Protein AF-A0A316FRG9-F1 (afdb_monomer)

Sequence (124 aa):
MKKSLAILVILILIIGRAVWIEKNSPDQWSIAWKNYQDTESEMKFAKEVVAVFRGEKLKRVPMSVQEMNRIVYKWVDDRGESHMSYQKPVGVKNVQEIRLGDLNYQVEESLTDEEKRRVLGTEQ

Structure (mmCIF, N/CA/C/O backbone):
data_AF-A0A316FRG9-F1
#
_entry.id   AF-A0A316FRG9-F1
#
loop_
_atom_site.group_PDB
_atom_site.id
_atom_site.type_symbol
_atom_site.label_atom_id
_atom_site.label_alt_id
_atom_site.label_comp_id
_atom_site.label_asym_id
_atom_site.label_entity_id
_atom_site.label_seq_id
_atom_site.pdbx_PDB_ins_code
_atom_site.Cartn_x
_a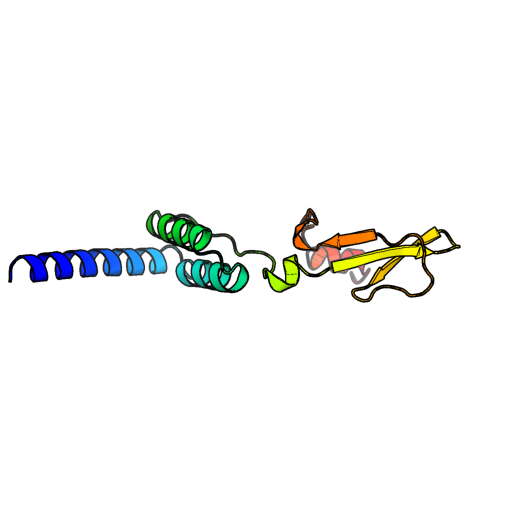tom_site.Cartn_y
_atom_site.Cartn_z
_atom_site.occupancy
_atom_site.B_iso_or_equiv
_atom_site.auth_seq_id
_atom_site.auth_comp_id
_atom_site.auth_asym_id
_atom_site.auth_atom_id
_atom_site.pdbx_PDB_model_num
ATOM 1 N N . MET A 1 1 ? -31.038 18.464 23.349 1.00 61.12 1 MET A N 1
ATOM 2 C CA . MET A 1 1 ? -30.590 17.452 24.337 1.00 61.12 1 MET A CA 1
ATOM 3 C C . MET A 1 1 ? -30.743 16.001 23.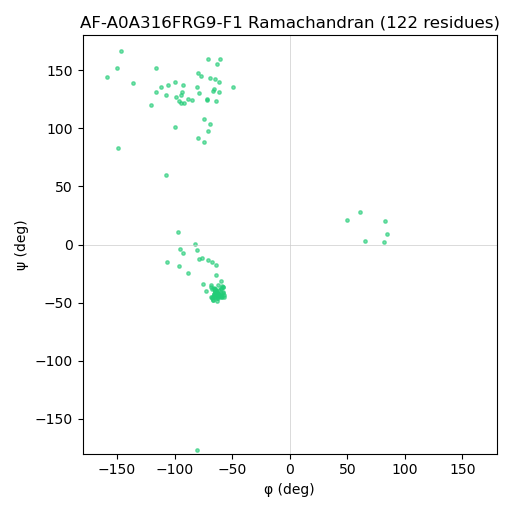870 1.00 61.12 1 MET A C 1
ATOM 5 O O . MET A 1 1 ? -29.770 15.270 23.949 1.00 61.12 1 MET A O 1
ATOM 9 N N . LYS A 1 2 ? -31.893 15.543 23.345 1.00 67.94 2 LYS A N 1
ATOM 10 C CA . LYS A 1 2 ? -32.037 14.131 22.907 1.00 67.94 2 LYS A CA 1
ATOM 11 C C . LYS A 1 2 ? -31.151 13.748 21.704 1.00 67.94 2 LYS A C 1
ATOM 13 O O . LYS A 1 2 ? -30.576 12.669 21.684 1.00 67.94 2 LYS A O 1
ATOM 18 N N . LYS A 1 3 ? -30.985 14.657 20.732 1.00 72.81 3 LYS A N 1
ATOM 19 C CA . LYS A 1 3 ? -30.156 14.429 19.530 1.00 72.81 3 LYS A CA 1
ATOM 20 C C . LYS A 1 3 ? -28.655 14.326 19.842 1.00 72.81 3 LYS A C 1
ATOM 22 O O . LYS A 1 3 ? -27.976 13.485 19.272 1.00 72.81 3 LYS A O 1
ATOM 27 N N . SER A 1 4 ? -28.155 15.131 20.781 1.00 78.56 4 SER A N 1
ATOM 28 C CA . SER A 1 4 ? -26.752 15.085 21.216 1.00 78.56 4 SER A CA 1
ATOM 29 C C . SER A 1 4 ? -26.427 13.799 21.980 1.00 78.56 4 SER A C 1
ATOM 31 O O . SER A 1 4 ? -25.345 13.253 21.810 1.00 78.56 4 SER A O 1
ATOM 33 N N . LEU A 1 5 ? -27.382 13.272 22.756 1.00 86.69 5 LEU A N 1
ATOM 34 C CA . LEU A 1 5 ? -27.231 11.984 23.436 1.00 86.69 5 LEU A CA 1
ATOM 35 C C . LEU A 1 5 ? -27.136 10.820 22.434 1.00 86.69 5 LEU A C 1
ATOM 37 O O . LEU A 1 5 ? -26.279 9.957 22.576 1.00 86.69 5 LEU A O 1
ATOM 41 N N . ALA A 1 6 ? -27.974 10.824 21.392 1.00 86.38 6 ALA A N 1
ATOM 42 C CA . ALA A 1 6 ? -27.946 9.794 20.353 1.00 86.38 6 ALA A CA 1
ATOM 43 C C . ALA A 1 6 ? -26.608 9.770 19.591 1.00 86.38 6 ALA A C 1
ATOM 45 O O . ALA A 1 6 ? -26.046 8.702 19.369 1.00 86.38 6 ALA A O 1
ATOM 46 N N . ILE A 1 7 ? -26.067 10.945 19.253 1.00 89.00 7 ILE A N 1
ATOM 47 C CA . ILE A 1 7 ? -24.754 11.066 18.598 1.00 89.00 7 ILE A CA 1
ATOM 48 C C . ILE A 1 7 ? -23.643 10.512 19.499 1.00 89.00 7 ILE A C 1
ATOM 50 O O . ILE A 1 7 ? -22.777 9.779 19.026 1.00 89.00 7 ILE A O 1
ATOM 54 N N . LEU A 1 8 ? -23.693 10.811 20.801 1.00 90.94 8 LEU A N 1
ATOM 55 C CA . 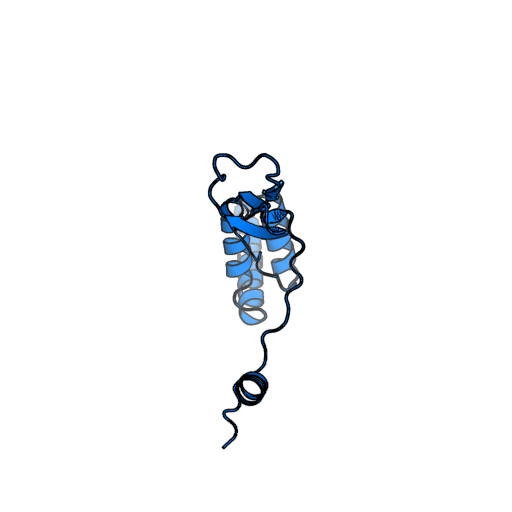LEU A 1 8 ? -22.712 10.319 21.766 1.00 90.94 8 LEU A CA 1
ATOM 56 C C . LEU A 1 8 ? -22.731 8.785 21.870 1.00 90.94 8 LEU A C 1
ATOM 58 O O . LEU A 1 8 ? -21.679 8.154 21.848 1.00 90.94 8 LEU A O 1
ATOM 62 N N . VAL A 1 9 ? -23.921 8.178 21.922 1.00 91.12 9 VAL A N 1
ATOM 63 C CA . VAL A 1 9 ? -24.075 6.713 21.958 1.00 91.12 9 VAL A CA 1
ATOM 64 C C . VAL A 1 9 ? -23.515 6.068 20.688 1.00 91.12 9 VAL A C 1
ATOM 66 O O . VAL A 1 9 ? -22.791 5.079 20.773 1.00 91.12 9 VAL A O 1
ATOM 69 N N . ILE A 1 10 ? -23.792 6.645 19.516 1.00 91.56 10 ILE A N 1
ATOM 70 C CA . ILE A 1 10 ? -23.263 6.147 18.239 1.00 91.56 10 ILE A CA 1
ATOM 71 C C . ILE A 1 10 ? -21.730 6.215 18.220 1.00 91.56 10 ILE A C 1
ATOM 73 O O . ILE A 1 10 ? -21.084 5.240 17.844 1.00 91.56 10 ILE A O 1
ATOM 77 N N . LEU A 1 11 ? -21.139 7.323 18.676 1.00 90.31 11 LEU A N 1
ATOM 78 C CA . LEU A 1 11 ? -19.683 7.468 18.762 1.00 90.31 11 LEU A CA 1
ATOM 79 C C . LEU A 1 11 ? -19.052 6.416 19.678 1.00 90.31 11 LEU A C 1
ATOM 81 O O . LEU A 1 11 ? -18.056 5.803 19.302 1.00 90.31 11 LEU A O 1
ATOM 85 N N . ILE A 1 12 ? -19.653 6.157 20.841 1.00 93.25 12 ILE A N 1
ATOM 86 C CA . ILE A 1 12 ? -19.172 5.128 21.773 1.00 93.25 12 ILE A CA 1
ATOM 87 C C . ILE A 1 12 ? -19.206 3.740 21.120 1.00 93.25 12 ILE A C 1
ATOM 89 O O . ILE A 1 12 ? -18.245 2.983 21.251 1.00 93.25 12 ILE A O 1
ATOM 93 N N . LEU A 1 13 ? -20.270 3.409 20.382 1.00 91.44 13 LEU A N 1
ATOM 94 C CA . LEU A 1 13 ? -20.373 2.131 19.671 1.00 91.44 13 LEU A CA 1
ATOM 95 C C . LEU A 1 13 ? -19.317 1.997 18.565 1.00 91.44 13 LEU A C 1
ATOM 97 O O . LEU A 1 13 ? -18.711 0.934 18.429 1.00 91.44 13 LEU A O 1
ATOM 101 N N . ILE A 1 14 ? -19.057 3.068 17.808 1.00 88.88 14 ILE A N 1
ATOM 102 C CA . ILE A 1 14 ? -18.026 3.088 16.759 1.00 88.88 14 ILE A CA 1
ATOM 103 C C . ILE A 1 14 ? -16.635 2.885 17.368 1.00 88.88 14 ILE A C 1
ATOM 105 O O . ILE A 1 14 ? -15.885 2.028 16.902 1.00 88.88 14 ILE A O 1
ATOM 109 N N . ILE A 1 15 ? -16.307 3.624 18.431 1.00 89.00 15 ILE A N 1
ATOM 110 C CA . ILE A 1 15 ? -15.017 3.507 19.125 1.00 89.00 15 ILE A CA 1
ATOM 111 C C . ILE A 1 15 ? -14.868 2.108 19.727 1.00 89.00 15 ILE A C 1
ATOM 113 O O . ILE A 1 15 ? -13.841 1.461 19.534 1.00 89.00 15 ILE A O 1
ATOM 117 N N . GLY A 1 16 ? -15.906 1.599 20.397 1.00 90.44 16 GLY A N 1
ATOM 118 C CA . GLY A 1 16 ? -15.905 0.252 20.965 1.00 90.44 16 GLY A CA 1
ATOM 119 C C . GLY A 1 16 ? -15.664 -0.823 19.904 1.00 90.44 16 GLY A C 1
ATOM 120 O O . GLY A 1 16 ? -14.866 -1.738 20.115 1.00 90.44 16 GLY A O 1
ATOM 121 N N . ARG A 1 17 ? -16.284 -0.681 18.726 1.00 86.88 17 ARG A N 1
ATOM 122 C CA . ARG A 1 17 ? -16.048 -1.577 17.591 1.00 86.88 17 ARG A CA 1
ATOM 123 C C . ARG A 1 17 ? -14.618 -1.460 17.062 1.00 86.88 17 ARG A C 1
ATOM 125 O O . ARG A 1 17 ? -14.000 -2.493 16.821 1.00 86.88 17 ARG A O 1
ATOM 132 N N . ALA A 1 18 ? -14.083 -0.248 16.919 1.00 85.50 18 ALA A N 1
ATOM 133 C CA . ALA A 1 18 ? -12.716 -0.024 16.449 1.00 85.50 18 ALA A CA 1
ATOM 134 C C . ALA A 1 18 ? -11.666 -0.649 17.385 1.00 85.50 18 ALA A C 1
ATOM 136 O O . ALA A 1 18 ? -10.761 -1.335 16.911 1.00 85.50 18 ALA A O 1
ATOM 137 N N . VAL A 1 19 ? -11.838 -0.497 18.705 1.00 86.62 19 VAL A N 1
ATOM 138 C CA . VAL A 1 19 ? -10.975 -1.116 19.729 1.00 86.62 19 VAL A CA 1
ATOM 139 C C . VAL A 1 19 ? -11.083 -2.643 19.704 1.00 86.62 19 VAL A C 1
ATOM 141 O O . VAL A 1 19 ? -10.074 -3.339 19.805 1.00 86.62 19 VAL A O 1
ATOM 144 N N . TRP A 1 20 ? -12.294 -3.187 19.541 1.00 88.75 20 TRP A N 1
ATOM 145 C CA . TRP A 1 20 ? -12.484 -4.633 19.406 1.00 88.75 20 TRP A CA 1
ATOM 146 C C . TRP A 1 20 ? -11.769 -5.190 18.171 1.00 88.75 20 TRP A C 1
ATOM 148 O O . TRP A 1 20 ? -11.185 -6.269 18.243 1.00 88.75 20 TRP A O 1
ATOM 158 N N . ILE A 1 21 ? -11.793 -4.467 17.049 1.00 86.81 21 ILE A N 1
ATOM 159 C CA . ILE A 1 21 ? -11.094 -4.885 15.830 1.00 86.81 21 ILE A CA 1
ATOM 160 C C . ILE A 1 21 ? -9.585 -4.865 16.049 1.00 86.81 21 ILE A C 1
ATOM 162 O O . ILE A 1 21 ? -8.953 -5.878 15.783 1.00 86.81 21 ILE A O 1
ATOM 166 N N . GLU A 1 22 ? -9.028 -3.791 16.612 1.00 83.25 22 GLU A N 1
ATOM 167 C CA . GLU A 1 22 ? -7.582 -3.692 16.862 1.00 83.25 22 GLU A CA 1
ATOM 168 C C . GLU A 1 22 ? -7.076 -4.828 17.763 1.00 83.25 22 GLU A C 1
ATOM 170 O O . GLU A 1 22 ? -6.016 -5.401 17.528 1.00 83.25 22 GLU A O 1
ATOM 175 N N . LYS A 1 23 ? -7.878 -5.239 18.754 1.00 86.31 23 LYS A N 1
ATOM 176 C CA . LYS A 1 23 ? -7.545 -6.380 19.617 1.00 86.31 23 LYS A CA 1
ATOM 177 C C . LYS A 1 23 ? -7.509 -7.719 18.866 1.00 86.31 23 LYS A C 1
ATOM 179 O O . LYS A 1 23 ? -6.699 -8.578 19.201 1.00 86.31 23 LYS A O 1
ATOM 184 N N . ASN A 1 24 ? -8.410 -7.931 17.907 1.00 84.88 24 ASN A N 1
ATOM 185 C CA . ASN A 1 24 ? -8.557 -9.213 17.200 1.00 84.88 24 ASN A CA 1
ATOM 186 C C . ASN A 1 24 ? -7.800 -9.268 15.866 1.00 84.88 24 ASN A C 1
ATOM 188 O O . ASN A 1 24 ? -7.599 -10.336 15.291 1.00 84.88 24 ASN A O 1
ATOM 192 N N . SER A 1 25 ? -7.442 -8.117 15.320 1.00 83.06 25 SER A N 1
ATOM 193 C CA . SER A 1 25 ? -6.755 -7.942 14.049 1.00 83.06 25 SER A CA 1
ATOM 194 C C . SER A 1 25 ? -5.903 -6.682 14.181 1.00 83.06 25 SER A C 1
ATOM 196 O O . SER A 1 25 ? -6.352 -5.600 13.799 1.00 83.06 25 SER A O 1
ATOM 198 N N . PRO A 1 26 ? -4.706 -6.810 14.776 1.00 85.12 26 PRO A N 1
ATOM 199 C CA . PRO A 1 26 ? -3.823 -5.673 14.980 1.00 85.12 26 PRO A CA 1
ATOM 200 C C . PRO A 1 26 ? -3.385 -5.070 13.645 1.00 85.12 26 PRO A C 1
ATOM 202 O O . PRO A 1 26 ? -3.385 -5.737 12.600 1.00 85.12 26 PRO A O 1
ATOM 205 N N . ASP A 1 27 ? -3.037 -3.788 13.694 1.00 87.88 27 ASP A N 1
ATOM 206 C CA . ASP A 1 27 ? -2.492 -2.996 12.590 1.00 87.88 27 ASP A CA 1
ATOM 207 C C . ASP A 1 27 ? -3.429 -2.770 11.393 1.00 87.88 27 ASP A C 1
ATOM 209 O O . ASP A 1 27 ? -3.023 -2.120 10.429 1.00 87.88 27 ASP A O 1
ATOM 213 N N . GLN A 1 28 ? -4.685 -3.231 11.408 1.00 89.00 28 GLN A N 1
ATOM 214 C CA . GLN A 1 28 ? -5.581 -3.067 10.250 1.00 89.00 28 GLN A CA 1
ATOM 215 C C . GLN A 1 28 ? -5.871 -1.596 9.945 1.00 89.00 28 GLN A C 1
ATOM 217 O O . GLN A 1 28 ? -5.835 -1.186 8.785 1.00 89.00 28 GLN A O 1
ATOM 222 N N . TRP A 1 29 ? -6.071 -0.774 10.977 1.00 88.38 29 TRP A N 1
ATOM 223 C CA . TRP A 1 29 ? -6.229 0.673 10.809 1.00 88.38 29 TRP A CA 1
ATOM 224 C C . TRP A 1 29 ? -4.952 1.334 10.278 1.00 88.38 29 TRP A C 1
ATOM 226 O O . TRP A 1 29 ? -5.018 2.212 9.420 1.00 88.38 29 TRP A O 1
ATOM 236 N N . SER A 1 30 ? -3.785 0.870 10.740 1.00 89.44 30 SER A N 1
ATOM 237 C CA . SER A 1 30 ? -2.480 1.338 10.257 1.00 89.44 30 SER A CA 1
ATOM 238 C C . SER A 1 30 ? -2.258 0.971 8.788 1.00 89.44 30 SER A C 1
ATOM 240 O O . SER A 1 30 ? -1.749 1.785 8.021 1.00 89.44 30 SER A O 1
ATOM 242 N N . ILE A 1 31 ? -2.667 -0.232 8.375 1.00 87.56 31 ILE A N 1
ATOM 243 C CA . ILE A 1 31 ? -2.575 -0.697 6.987 1.00 87.56 31 ILE A CA 1
ATOM 244 C C . ILE A 1 31 ? -3.496 0.125 6.086 1.00 87.56 31 ILE A C 1
ATOM 246 O O . ILE A 1 31 ? -3.024 0.610 5.065 1.00 87.56 31 ILE A O 1
ATOM 250 N N . ALA A 1 32 ? -4.757 0.343 6.475 1.00 89.44 32 ALA A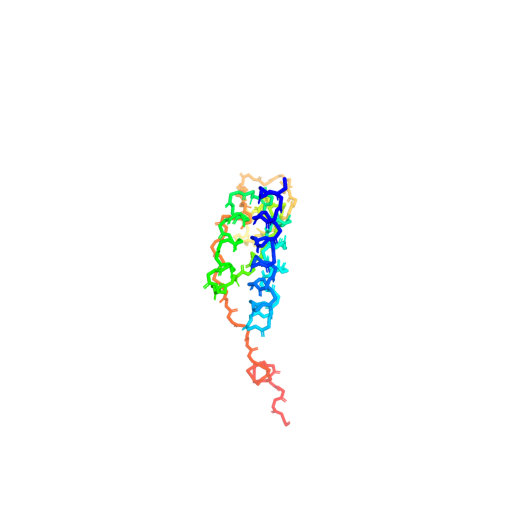 N 1
ATOM 251 C CA . ALA A 1 32 ? -5.681 1.192 5.716 1.00 89.44 32 ALA A CA 1
ATOM 252 C C . ALA A 1 32 ? -5.117 2.610 5.532 1.00 89.44 32 ALA A C 1
ATOM 254 O O . ALA A 1 32 ? -5.161 3.185 4.446 1.00 89.44 32 ALA A O 1
ATOM 255 N N . TRP A 1 33 ? -4.541 3.169 6.600 1.00 89.69 33 TRP A N 1
ATOM 256 C CA . TRP A 1 33 ? -3.936 4.495 6.559 1.00 89.69 33 TRP A CA 1
ATOM 257 C C . TRP A 1 33 ? -2.703 4.555 5.651 1.00 89.69 33 TRP A C 1
ATOM 259 O O . TRP A 1 33 ? -2.592 5.465 4.834 1.00 89.69 33 TRP A O 1
ATOM 269 N N . LYS A 1 34 ? -1.801 3.571 5.741 1.00 86.94 34 LYS A N 1
ATOM 270 C CA . LYS A 1 34 ? -0.625 3.479 4.861 1.00 86.94 34 LYS A CA 1
ATOM 271 C C . LYS A 1 34 ? -1.028 3.307 3.404 1.00 86.94 34 LYS A C 1
ATOM 273 O O . LYS A 1 34 ? -0.564 4.056 2.560 1.00 86.94 34 LYS A O 1
ATOM 278 N N . ASN A 1 35 ? -1.974 2.415 3.121 1.00 86.69 35 ASN A N 1
ATOM 279 C CA . ASN A 1 35 ? -2.514 2.228 1.779 1.00 86.69 35 ASN A CA 1
ATOM 280 C C . ASN A 1 3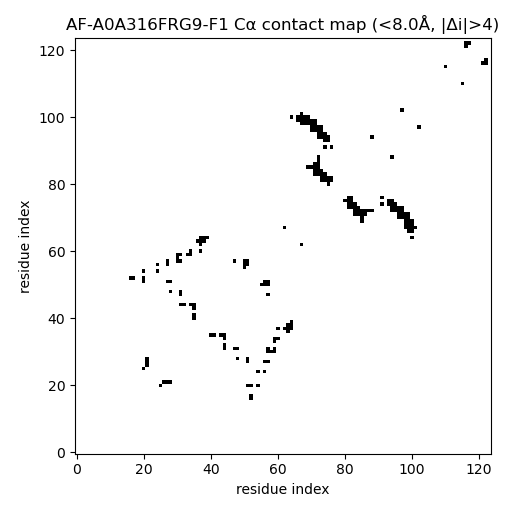5 ? -3.113 3.524 1.216 1.00 86.69 35 ASN A C 1
ATOM 282 O O . ASN A 1 35 ? -2.985 3.786 0.020 1.00 86.69 35 ASN A O 1
ATOM 286 N N . TYR A 1 36 ? -3.759 4.341 2.050 1.00 88.31 36 TYR A N 1
ATOM 287 C CA . TYR A 1 36 ? -4.242 5.656 1.639 1.00 88.31 36 TYR A CA 1
ATOM 288 C C . TYR A 1 36 ? -3.100 6.633 1.351 1.00 88.31 36 TYR A C 1
ATOM 290 O O . TYR A 1 36 ? -3.131 7.276 0.311 1.00 88.31 36 TYR A O 1
ATOM 298 N N . GLN A 1 37 ? -2.081 6.708 2.209 1.00 87.38 37 GLN A N 1
ATOM 299 C CA . GLN A 1 37 ? -0.892 7.533 1.950 1.00 87.38 37 GLN A CA 1
ATOM 300 C C . GLN A 1 37 ? -0.174 7.116 0.663 1.00 87.38 37 GLN A C 1
ATOM 302 O O . GLN A 1 37 ? 0.275 7.964 -0.099 1.00 87.38 37 GLN A O 1
ATOM 307 N N . ASP A 1 38 ? -0.118 5.812 0.405 1.00 82.25 38 ASP A N 1
ATOM 308 C CA . ASP A 1 38 ? 0.538 5.249 -0.765 1.00 82.25 38 ASP A CA 1
ATOM 309 C C . ASP A 1 38 ? -0.291 5.446 -2.034 1.00 82.25 38 ASP A C 1
ATOM 311 O O . ASP A 1 38 ? 0.280 5.611 -3.105 1.00 82.25 38 ASP A O 1
ATOM 315 N N . THR A 1 39 ? -1.626 5.420 -1.953 1.00 82.31 39 THR A N 1
ATOM 316 C CA . THR A 1 39 ? -2.490 5.467 -3.148 1.00 82.31 39 THR A CA 1
ATOM 317 C C . THR A 1 39 ? -3.212 6.776 -3.401 1.00 82.31 39 THR A C 1
ATOM 319 O O . THR A 1 39 ? -3.767 6.946 -4.485 1.00 82.31 39 THR A O 1
ATOM 322 N N . GLU A 1 40 ? -3.272 7.656 -2.405 1.00 83.69 40 GLU A N 1
ATOM 323 C CA . GLU A 1 40 ? -4.046 8.904 -2.400 1.00 83.69 40 GLU A CA 1
ATOM 324 C C . GLU A 1 40 ? -5.522 8.712 -2.824 1.00 83.69 40 GLU A C 1
ATOM 326 O O . GLU A 1 40 ? -6.207 9.639 -3.247 1.00 83.69 40 GLU A O 1
ATOM 331 N N . SER A 1 41 ? -6.045 7.482 -2.721 1.00 83.94 41 SER A N 1
ATOM 332 C CA . SER A 1 41 ? -7.368 7.119 -3.227 1.00 83.94 41 SER A CA 1
ATOM 333 C C . SER A 1 41 ? -8.400 7.096 -2.105 1.00 83.94 41 SER A C 1
ATOM 335 O O . SER A 1 41 ? -8.528 6.111 -1.373 1.00 83.94 41 SER A O 1
ATOM 337 N N . GLU A 1 42 ? -9.205 8.156 -2.015 1.00 88.19 42 GLU A N 1
ATOM 338 C CA . GLU A 1 42 ? -10.289 8.275 -1.029 1.00 88.19 42 GLU A CA 1
ATOM 339 C C . GLU A 1 42 ? -11.310 7.130 -1.137 1.00 88.19 42 GLU A C 1
ATOM 341 O O . GLU A 1 42 ? -11.736 6.558 -0.135 1.00 88.19 42 GLU A O 1
ATOM 346 N N . MET A 1 43 ? -11.668 6.738 -2.366 1.00 87.56 43 MET A N 1
ATOM 347 C CA . MET A 1 43 ? -12.604 5.636 -2.618 1.00 87.56 43 MET A CA 1
ATOM 348 C C . MET A 1 43 ? -12.049 4.293 -2.129 1.00 87.56 43 MET A C 1
ATOM 350 O O . MET A 1 43 ? -12.790 3.473 -1.581 1.00 87.56 43 MET A O 1
ATOM 354 N N . LYS A 1 44 ? -10.750 4.046 -2.331 1.00 85.56 44 LYS A N 1
ATOM 355 C CA . LYS A 1 44 ? -10.094 2.833 -1.835 1.00 85.56 44 LYS A CA 1
ATOM 356 C C . LYS A 1 44 ? -10.041 2.840 -0.312 1.00 85.56 44 LYS A C 1
ATOM 358 O O . LYS A 1 44 ? -10.439 1.854 0.299 1.00 85.56 44 LYS A O 1
ATOM 363 N N . PHE A 1 45 ? -9.654 3.964 0.285 1.00 90.25 45 PHE A N 1
ATOM 364 C CA . PHE A 1 45 ? -9.615 4.122 1.733 1.00 90.25 45 PHE A CA 1
ATOM 365 C C . PHE A 1 45 ? -10.987 3.894 2.378 1.00 90.25 45 PHE A C 1
ATOM 367 O O . PHE A 1 45 ? -11.097 3.131 3.332 1.00 90.25 45 PHE A O 1
ATOM 374 N N . ALA A 1 46 ? -12.060 4.459 1.815 1.00 89.69 46 ALA A N 1
ATOM 375 C CA . ALA A 1 46 ? -13.418 4.233 2.308 1.00 89.69 46 ALA A CA 1
ATOM 376 C C . ALA A 1 46 ? -13.813 2.745 2.273 1.00 89.69 46 ALA A C 1
ATOM 378 O O . ALA A 1 46 ? -14.394 2.231 3.231 1.00 89.69 46 ALA A O 1
ATOM 379 N N . LYS A 1 47 ? -13.466 2.028 1.194 1.00 90.19 47 LYS A N 1
ATOM 380 C CA . LYS A 1 47 ? -13.695 0.576 1.092 1.00 90.19 47 LYS A CA 1
ATOM 381 C C . LYS A 1 47 ? -12.894 -0.198 2.134 1.00 90.19 47 LYS A C 1
ATOM 383 O O . LYS A 1 47 ? -13.445 -1.097 2.763 1.00 90.19 47 LYS A O 1
ATOM 388 N N . GLU A 1 48 ? -11.632 0.162 2.337 1.00 90.81 48 GLU A N 1
ATOM 389 C CA . GLU A 1 48 ? -10.762 -0.475 3.324 1.00 90.81 48 GLU A CA 1
ATOM 390 C C . GLU A 1 48 ? -11.257 -0.226 4.753 1.00 90.81 48 GLU A C 1
ATOM 392 O O . GLU A 1 48 ? -11.363 -1.175 5.516 1.00 90.81 48 GLU A O 1
ATOM 397 N N . VAL A 1 49 ? -11.685 0.991 5.099 1.00 90.81 49 VAL A N 1
ATOM 398 C CA . VAL A 1 49 ? -12.310 1.302 6.399 1.00 90.81 49 VAL A CA 1
ATOM 399 C C . VAL A 1 49 ? -13.544 0.430 6.646 1.00 90.81 49 VAL A C 1
ATOM 401 O O . VAL A 1 49 ? -13.692 -0.147 7.725 1.00 90.81 49 VAL A O 1
ATOM 404 N N . VAL A 1 50 ? -14.419 0.280 5.646 1.00 90.31 50 VAL A N 1
ATOM 405 C CA . VAL A 1 50 ? -15.592 -0.606 5.744 1.00 90.31 50 VAL A CA 1
ATOM 406 C C . VAL A 1 50 ? -15.172 -2.069 5.918 1.00 90.31 50 VAL A C 1
ATOM 408 O O . VAL A 1 50 ? -15.766 -2.773 6.737 1.00 90.31 50 VAL A O 1
ATOM 411 N N . ALA A 1 51 ? -14.147 -2.521 5.195 1.00 88.56 51 ALA A N 1
ATOM 412 C CA . ALA A 1 51 ? -13.596 -3.868 5.318 1.00 88.56 51 ALA A CA 1
ATOM 413 C C . ALA A 1 51 ? -13.022 -4.119 6.727 1.00 88.56 51 ALA A C 1
ATOM 415 O O . ALA A 1 51 ? -13.362 -5.125 7.354 1.00 88.56 51 ALA A O 1
ATOM 416 N N . VAL A 1 52 ? -12.274 -3.164 7.298 1.00 90.25 52 VAL A N 1
ATOM 417 C CA . VAL A 1 52 ? -11.794 -3.244 8.689 1.00 90.25 52 VAL A CA 1
ATOM 418 C C . VAL A 1 52 ? -12.970 -3.345 9.660 1.00 90.25 52 VAL A C 1
ATOM 420 O O . VAL A 1 52 ? -12.980 -4.227 10.517 1.00 90.25 52 VAL A O 1
ATOM 423 N N . PHE A 1 53 ? -14.019 -2.527 9.498 1.00 88.56 53 PHE A N 1
ATOM 424 C CA . PHE A 1 53 ? -15.216 -2.607 10.349 1.00 88.56 53 PHE A CA 1
ATOM 425 C C . PHE A 1 53 ? -15.931 -3.971 10.291 1.00 88.56 53 PHE A C 1
ATOM 427 O O . PHE A 1 53 ? -16.492 -4.426 11.302 1.00 88.56 53 PHE A O 1
ATOM 434 N N . ARG A 1 54 ? -15.878 -4.647 9.138 1.00 87.50 54 ARG A N 1
ATOM 435 C CA . ARG A 1 54 ? -16.377 -6.019 8.939 1.00 87.50 54 ARG A CA 1
ATOM 436 C C . ARG A 1 54 ? -15.457 -7.095 9.523 1.00 87.50 54 ARG A C 1
ATOM 438 O O . ARG A 1 54 ? -15.901 -8.227 9.683 1.00 87.50 54 ARG A O 1
ATOM 445 N N . GLY A 1 55 ? -14.236 -6.740 9.919 1.00 83.62 55 GLY A N 1
ATOM 446 C CA . GLY A 1 55 ? -13.224 -7.673 10.416 1.00 83.62 55 GLY A CA 1
ATOM 447 C C . GLY A 1 55 ? -12.449 -8.375 9.300 1.00 83.62 55 GLY A C 1
ATOM 448 O O . GLY A 1 55 ? -11.873 -9.436 9.530 1.00 83.62 55 GLY A O 1
ATOM 449 N N . GLU A 1 56 ? -12.454 -7.819 8.090 1.00 86.94 56 GLU A N 1
ATOM 450 C CA . GLU A 1 56 ? -11.662 -8.331 6.975 1.00 86.94 56 GLU A CA 1
ATOM 451 C C . GLU A 1 56 ? -10.191 -7.925 7.143 1.00 86.94 56 GLU A C 1
ATOM 453 O O . GLU A 1 56 ? -9.878 -6.839 7.636 1.00 86.94 56 GLU A O 1
ATOM 458 N N . LYS A 1 57 ? -9.274 -8.803 6.718 1.00 85.69 57 LYS A N 1
ATOM 459 C CA . LYS A 1 57 ? -7.839 -8.508 6.721 1.00 85.69 57 LYS A CA 1
ATOM 460 C C . LYS A 1 57 ? -7.455 -7.758 5.454 1.00 85.69 57 LYS A C 1
ATOM 462 O O . LYS A 1 57 ? -7.650 -8.256 4.345 1.00 85.69 57 LYS A O 1
ATOM 467 N N . LEU A 1 58 ? -6.850 -6.595 5.630 1.00 86.00 58 LEU A N 1
ATOM 468 C CA . LEU A 1 58 ? -6.290 -5.805 4.551 1.00 86.00 58 LEU A CA 1
ATOM 469 C C . LEU A 1 58 ? -4.930 -6.349 4.122 1.00 86.00 58 LEU A C 1
ATOM 471 O O . LEU A 1 58 ? -4.138 -6.842 4.927 1.00 86.00 58 LEU A O 1
ATOM 475 N N . LYS A 1 59 ? -4.644 -6.201 2.830 1.00 83.62 59 LYS A N 1
ATOM 476 C CA . LYS A 1 59 ? -3.304 -6.386 2.276 1.00 83.62 59 LYS A CA 1
ATOM 477 C C . LYS A 1 59 ? -2.667 -5.017 2.090 1.00 83.62 59 LYS A C 1
ATOM 479 O O . LYS A 1 59 ? -3.336 -4.079 1.653 1.00 83.62 59 LYS A O 1
ATOM 484 N N . ARG A 1 60 ? -1.376 -4.909 2.403 1.00 78.00 60 ARG A N 1
ATOM 485 C CA . ARG A 1 60 ? -0.615 -3.710 2.051 1.00 78.00 60 ARG A CA 1
ATOM 486 C C . ARG A 1 60 ? -0.528 -3.579 0.540 1.00 78.00 60 ARG A C 1
ATOM 488 O O . ARG A 1 60 ? -0.379 -4.580 -0.164 1.00 78.00 60 ARG A O 1
ATOM 495 N N . VAL A 1 61 ? -0.601 -2.347 0.060 1.00 76.00 61 VAL A N 1
ATOM 496 C CA . VAL A 1 61 ? -0.212 -2.054 -1.318 1.00 76.00 61 VAL A CA 1
ATOM 497 C C . VAL A 1 61 ? 1.296 -2.290 -1.432 1.00 76.00 61 VAL A C 1
ATOM 499 O O . VAL A 1 61 ? 2.037 -1.853 -0.554 1.00 76.00 61 VAL A O 1
ATOM 502 N N . PRO A 1 62 ? 1.767 -3.015 -2.459 1.00 68.44 62 PRO A N 1
ATOM 503 C CA . PRO A 1 62 ? 3.185 -3.344 -2.587 1.00 68.44 62 PRO A CA 1
ATOM 504 C C . PRO A 1 62 ? 4.063 -2.137 -2.953 1.00 68.44 62 PRO A C 1
ATOM 506 O O . PRO A 1 62 ? 5.282 -2.251 -2.888 1.00 68.44 62 PRO A O 1
ATOM 509 N N . MET A 1 63 ? 3.469 -1.014 -3.375 1.00 71.50 63 MET A N 1
ATOM 510 C CA . MET A 1 63 ? 4.180 0.127 -3.948 1.00 71.50 63 MET A CA 1
ATOM 511 C C . MET A 1 63 ? 3.343 1.416 -3.852 1.00 71.50 63 MET A C 1
ATOM 513 O O . MET A 1 63 ? 2.121 1.363 -4.005 1.00 71.50 63 MET A O 1
ATOM 517 N N . SER A 1 64 ? 3.987 2.566 -3.629 1.00 73.81 64 SER A N 1
ATOM 518 C CA . SER A 1 64 ? 3.319 3.881 -3.637 1.00 73.81 64 SER A CA 1
ATOM 519 C C . SER A 1 64 ? 2.893 4.306 -5.050 1.00 73.81 64 SER A C 1
ATOM 521 O O . SER A 1 64 ? 3.456 3.840 -6.032 1.00 73.81 64 SER A O 1
ATOM 523 N N . VAL A 1 65 ? 1.948 5.237 -5.205 1.00 74.38 65 VAL A N 1
ATOM 524 C CA . VAL A 1 65 ? 1.504 5.759 -6.514 1.00 74.38 65 VAL A CA 1
ATOM 525 C C . VAL A 1 65 ? 2.631 6.467 -7.252 1.00 74.38 65 VAL A C 1
ATOM 527 O O . VAL A 1 65 ? 2.721 6.362 -8.475 1.00 74.38 65 VAL A O 1
ATOM 530 N N . GLN A 1 66 ? 3.525 7.146 -6.532 1.00 76.62 66 GLN A N 1
ATOM 531 C CA . GLN A 1 66 ? 4.717 7.747 -7.133 1.00 76.62 66 GLN A CA 1
ATOM 532 C C . GLN A 1 66 ? 5.636 6.682 -7.733 1.00 76.62 66 GLN A C 1
ATOM 534 O O . GLN A 1 66 ? 6.142 6.851 -8.842 1.00 76.62 66 GLN A O 1
ATOM 539 N N . GLU A 1 67 ? 5.832 5.572 -7.027 1.00 77.81 67 GLU A N 1
ATOM 540 C CA . GLU A 1 67 ? 6.621 4.452 -7.529 1.00 77.81 67 GLU A CA 1
ATOM 541 C C . GLU A 1 67 ? 5.881 3.680 -8.624 1.00 77.81 67 GLU A C 1
ATOM 543 O O . GLU A 1 67 ? 6.485 3.381 -9.645 1.00 77.81 67 GLU A O 1
ATOM 548 N N . MET A 1 68 ? 4.571 3.451 -8.503 1.00 76.38 68 MET A N 1
ATOM 549 C CA . MET A 1 68 ? 3.758 2.824 -9.547 1.00 76.38 68 MET A CA 1
ATOM 550 C C . MET A 1 68 ? 3.801 3.637 -10.840 1.00 76.38 68 MET A C 1
ATOM 552 O O . ME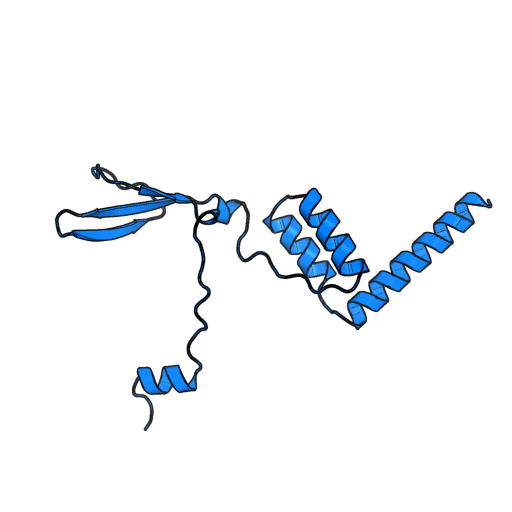T A 1 68 ? 3.854 3.062 -11.919 1.00 76.38 68 MET A O 1
ATOM 556 N N . ASN A 1 69 ? 3.817 4.967 -10.757 1.00 81.00 69 ASN A N 1
ATOM 557 C CA . ASN A 1 69 ? 3.931 5.842 -11.923 1.00 81.00 69 ASN A CA 1
ATOM 558 C C . ASN A 1 69 ? 5.369 6.003 -12.431 1.00 81.00 69 ASN A C 1
ATOM 560 O O . ASN A 1 69 ? 5.578 6.647 -13.462 1.00 81.00 69 ASN A O 1
ATOM 564 N N . ARG A 1 70 ? 6.366 5.435 -11.744 1.00 84.62 70 ARG A N 1
ATOM 565 C CA . ARG A 1 70 ? 7.756 5.497 -12.188 1.00 84.62 70 ARG A CA 1
ATOM 566 C C . ARG A 1 70 ? 7.914 4.710 -13.488 1.00 84.62 70 ARG A C 1
ATOM 568 O O . ARG A 1 70 ? 7.433 3.585 -13.619 1.00 84.62 70 ARG A O 1
ATOM 575 N N . ILE A 1 71 ? 8.608 5.326 -14.440 1.00 89.19 71 ILE A N 1
ATOM 576 C CA . ILE A 1 71 ? 8.914 4.734 -15.742 1.00 89.19 71 ILE A CA 1
ATOM 577 C C . ILE A 1 71 ? 10.286 4.068 -15.667 1.00 89.19 71 ILE A C 1
ATOM 579 O O . ILE A 1 71 ? 11.261 4.668 -15.211 1.00 89.19 71 ILE A O 1
ATOM 583 N N . VAL A 1 72 ? 10.348 2.831 -16.143 1.00 90.25 72 VAL A N 1
ATOM 584 C CA . VAL A 1 72 ? 11.576 2.104 -16.442 1.00 90.25 72 VAL A CA 1
ATOM 585 C C . VAL A 1 72 ? 11.712 2.017 -17.953 1.00 90.25 72 VAL A C 1
ATOM 587 O O . VAL A 1 72 ? 10.794 1.598 -18.655 1.00 90.25 72 VAL A O 1
ATOM 590 N N . TYR A 1 73 ? 12.874 2.413 -18.452 1.00 91.31 73 TYR A N 1
ATOM 591 C CA . TYR A 1 73 ? 13.244 2.290 -19.851 1.00 91.31 73 TYR A CA 1
ATOM 592 C C . TYR A 1 73 ? 13.957 0.960 -20.048 1.00 91.31 73 TYR A C 1
ATOM 594 O O . TYR A 1 73 ? 14.989 0.712 -19.423 1.00 91.31 73 TYR A O 1
ATOM 602 N N . LYS A 1 74 ? 13.418 0.117 -20.925 1.00 91.69 74 LYS A N 1
ATOM 603 C CA . LYS A 1 74 ? 14.023 -1.148 -21.340 1.00 91.69 74 LYS A CA 1
ATOM 604 C C . LYS A 1 74 ? 14.453 -1.046 -22.795 1.00 91.69 74 LYS A C 1
ATOM 606 O O . LYS A 1 74 ? 13.691 -0.561 -23.627 1.00 91.69 74 LYS A O 1
ATOM 611 N N . TRP A 1 75 ? 15.649 -1.515 -23.119 1.00 92.75 75 TRP A N 1
ATOM 612 C CA . TRP A 1 75 ? 16.105 -1.604 -24.505 1.00 92.75 75 TRP A CA 1
ATOM 613 C C . TRP A 1 75 ? 17.011 -2.811 -24.703 1.00 92.75 75 TRP A C 1
ATOM 615 O O . TRP A 1 75 ? 17.462 -3.427 -23.739 1.00 92.75 75 TRP A O 1
ATOM 625 N N . VAL A 1 76 ? 17.248 -3.146 -25.967 1.00 90.62 76 VAL A N 1
ATOM 626 C CA . VAL A 1 76 ? 18.187 -4.191 -26.374 1.00 90.62 76 VAL A CA 1
ATOM 627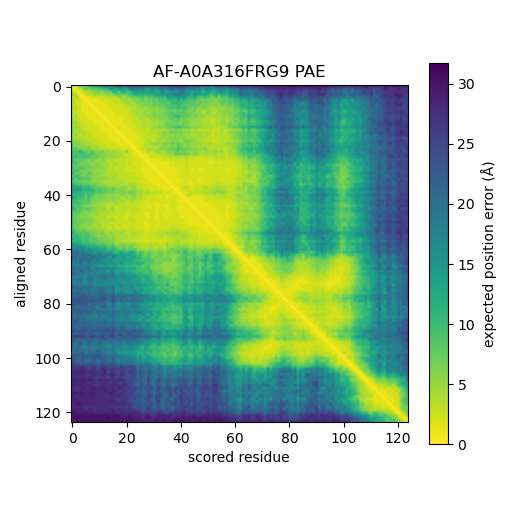 C C . VAL A 1 76 ? 19.302 -3.532 -27.173 1.00 90.62 76 VAL A C 1
ATOM 629 O O . VAL A 1 76 ? 19.008 -2.707 -28.043 1.00 90.62 76 VAL A O 1
ATOM 632 N N . ASP A 1 77 ? 20.555 -3.833 -26.851 1.00 88.81 77 ASP A N 1
ATOM 633 C CA . ASP A 1 77 ? 21.706 -3.285 -27.570 1.00 88.81 77 ASP A CA 1
ATOM 634 C C . ASP A 1 77 ? 21.999 -4.028 -28.889 1.00 88.81 77 ASP A C 1
ATOM 636 O O . ASP A 1 77 ? 21.258 -4.912 -29.324 1.00 88.81 77 ASP A O 1
ATOM 640 N N . ASP A 1 78 ? 23.077 -3.633 -29.562 1.00 86.88 78 ASP A N 1
ATOM 641 C CA . ASP A 1 78 ? 23.535 -4.212 -30.827 1.00 86.88 78 ASP A CA 1
ATOM 642 C C . ASP A 1 78 ? 24.037 -5.660 -30.700 1.00 86.88 78 ASP A C 1
ATOM 644 O O . ASP A 1 78 ? 24.146 -6.363 -31.707 1.00 86.88 78 ASP A O 1
ATOM 648 N N . ARG A 1 79 ? 24.298 -6.125 -29.475 1.00 87.31 79 ARG A N 1
ATOM 649 C CA . ARG A 1 79 ? 24.707 -7.498 -29.151 1.00 87.31 79 ARG A CA 1
ATOM 650 C C . ARG A 1 79 ? 23.529 -8.378 -28.740 1.00 87.31 79 ARG A C 1
ATOM 652 O O . ARG A 1 79 ? 23.710 -9.577 -28.544 1.00 87.31 79 ARG A O 1
ATOM 659 N N . GLY A 1 80 ? 22.326 -7.810 -28.647 1.00 85.06 80 GLY A N 1
ATOM 660 C CA . GLY A 1 80 ? 21.132 -8.520 -28.204 1.00 85.06 80 GLY A CA 1
ATOM 661 C C . GLY A 1 80 ? 20.968 -8.567 -26.682 1.00 85.06 80 GLY A C 1
ATOM 662 O O . GLY A 1 80 ? 20.084 -9.276 -26.199 1.00 85.06 80 GLY A O 1
ATOM 663 N N . GLU A 1 81 ? 21.773 -7.827 -25.914 1.00 87.00 81 GLU A N 1
ATOM 664 C CA . GLU A 1 81 ? 21.670 -7.795 -24.455 1.00 87.00 81 GLU A CA 1
ATOM 665 C C . GLU A 1 81 ? 20.548 -6.851 -24.009 1.00 87.00 81 GLU A C 1
ATOM 667 O O . GLU A 1 81 ? 20.392 -5.742 -24.524 1.00 87.00 81 GLU A O 1
ATOM 672 N N . SER A 1 82 ? 19.739 -7.299 -23.042 1.00 89.69 82 SER A N 1
ATOM 673 C CA . SER A 1 82 ? 18.632 -6.517 -22.486 1.00 89.69 82 SER A CA 1
ATOM 674 C C . SER A 1 82 ? 19.113 -5.654 -21.327 1.00 89.69 82 SER A C 1
ATOM 676 O O . SER A 1 82 ? 19.567 -6.169 -20.308 1.00 89.69 82 SER A O 1
ATOM 678 N N . HIS A 1 83 ? 18.862 -4.353 -21.424 1.00 88.75 83 HIS A N 1
ATOM 679 C CA . HIS A 1 83 ? 19.204 -3.361 -20.409 1.00 88.75 83 HIS A CA 1
ATOM 680 C C . HIS A 1 83 ? 17.947 -2.710 -19.832 1.00 88.75 83 HIS A C 1
ATOM 682 O O . HIS A 1 83 ? 16.915 -2.612 -20.503 1.00 88.75 83 HIS A O 1
ATOM 688 N N . MET A 1 84 ? 18.031 -2.256 -18.580 1.00 90.44 84 MET A N 1
ATOM 689 C CA . MET A 1 84 ? 16.973 -1.496 -17.910 1.00 90.44 84 MET A CA 1
ATOM 690 C C . MET A 1 84 ? 17.563 -0.305 -17.156 1.00 90.44 84 MET A C 1
ATOM 692 O O . MET A 1 84 ? 18.599 -0.427 -16.507 1.00 90.44 84 MET A O 1
ATOM 696 N N . SER A 1 85 ? 16.895 0.847 -17.214 1.00 88.31 85 SER A N 1
ATOM 697 C CA . SER A 1 85 ? 17.300 2.055 -16.489 1.00 88.31 85 SER A CA 1
ATOM 698 C C . SER A 1 85 ? 16.099 2.922 -16.120 1.00 88.31 85 SER A C 1
ATOM 700 O O . SER A 1 85 ? 15.094 2.948 -16.825 1.00 88.31 85 SER A O 1
ATOM 702 N N . TYR A 1 86 ? 16.218 3.687 -15.035 1.00 87.75 86 TYR A N 1
ATOM 703 C CA . TYR A 1 86 ? 15.264 4.750 -14.694 1.00 87.75 86 TYR A CA 1
ATOM 704 C C . TYR A 1 86 ? 15.492 6.037 -15.502 1.00 87.75 86 TYR A C 1
ATOM 706 O O . TYR A 1 86 ? 14.648 6.930 -15.499 1.00 87.75 86 TYR A O 1
ATOM 714 N N . GLN A 1 87 ? 16.630 6.148 -16.191 1.00 89.06 87 GLN A N 1
ATOM 715 C CA . GLN A 1 87 ? 16.954 7.268 -17.069 1.00 89.06 87 GLN A CA 1
ATOM 716 C C . GLN A 1 87 ? 16.844 6.841 -18.530 1.00 89.06 87 GLN A C 1
ATOM 718 O O . GLN A 1 87 ? 17.307 5.761 -18.905 1.00 89.06 87 GLN A O 1
ATOM 723 N N . LYS A 1 88 ? 16.250 7.705 -19.361 1.00 87.69 88 LYS A N 1
ATOM 724 C CA . LYS A 1 88 ? 16.091 7.439 -20.791 1.00 87.69 88 LYS A CA 1
ATOM 725 C C . LYS A 1 88 ? 17.470 7.361 -21.458 1.00 87.69 88 LYS A C 1
ATOM 727 O O . LYS A 1 88 ? 18.226 8.329 -21.360 1.00 87.69 88 LYS A O 1
ATOM 732 N N . PRO A 1 89 ? 17.807 6.254 -22.139 1.00 87.44 89 PRO A N 1
ATOM 733 C CA . PRO A 1 89 ? 19.093 6.133 -22.809 1.00 87.44 89 PRO A CA 1
ATOM 734 C C . PRO A 1 89 ? 19.167 7.076 -24.019 1.00 87.44 89 PRO A C 1
ATOM 736 O O . PRO A 1 89 ? 18.184 7.283 -24.735 1.00 87.44 89 PRO A O 1
ATOM 739 N N . VAL A 1 90 ? 20.351 7.643 -24.258 1.00 85.81 90 VAL A N 1
ATOM 740 C CA . VAL A 1 90 ? 20.625 8.524 -25.402 1.00 85.81 90 VAL A CA 1
ATOM 741 C C . VAL A 1 90 ? 21.175 7.693 -26.560 1.00 85.81 90 VAL A C 1
ATOM 743 O O . VAL A 1 90 ? 22.018 6.826 -26.358 1.00 85.81 90 VAL A O 1
ATOM 746 N N . GLY A 1 91 ? 20.709 7.960 -27.782 1.00 84.25 91 GLY A N 1
ATOM 747 C CA . GLY A 1 91 ? 21.212 7.295 -28.993 1.00 84.25 91 GLY A CA 1
ATOM 748 C C . GLY A 1 91 ? 20.616 5.910 -29.278 1.00 84.25 91 GLY A C 1
ATOM 749 O O . GLY A 1 91 ? 20.972 5.296 -30.280 1.00 84.25 91 GLY A O 1
ATOM 750 N N . VAL A 1 92 ? 19.674 5.440 -28.457 1.00 84.75 92 VAL A N 1
ATOM 751 C CA . VAL A 1 92 ? 18.981 4.155 -28.634 1.00 84.75 92 VAL A CA 1
ATOM 752 C C . VAL A 1 92 ? 17.615 4.388 -29.287 1.00 84.75 92 VAL A C 1
ATOM 754 O O . VAL A 1 92 ? 16.824 5.199 -28.808 1.00 84.75 92 VAL A O 1
ATOM 757 N N . LYS A 1 93 ? 17.327 3.693 -30.396 1.00 79.50 93 LYS A N 1
ATOM 758 C CA . LYS A 1 93 ? 16.072 3.867 -31.162 1.00 79.50 93 LYS A CA 1
ATOM 759 C C . LYS A 1 93 ? 14.925 2.974 -30.673 1.00 79.50 93 LYS A C 1
ATOM 761 O O . LYS A 1 93 ? 13.765 3.303 -30.881 1.00 79.50 93 LYS A O 1
ATOM 766 N N . ASN A 1 94 ? 15.244 1.855 -30.033 1.00 83.31 94 ASN A N 1
ATOM 767 C CA . ASN A 1 94 ? 14.332 0.792 -29.604 1.00 83.31 94 ASN A CA 1
ATOM 768 C C . ASN A 1 94 ? 14.133 0.803 -28.078 1.00 83.31 94 ASN A C 1
ATOM 770 O O . ASN A 1 94 ? 14.445 -0.168 -27.392 1.00 83.31 94 ASN A O 1
ATOM 774 N N . VAL A 1 95 ? 13.631 1.916 -27.543 1.00 89.12 95 VAL A N 1
ATOM 775 C CA . VAL A 1 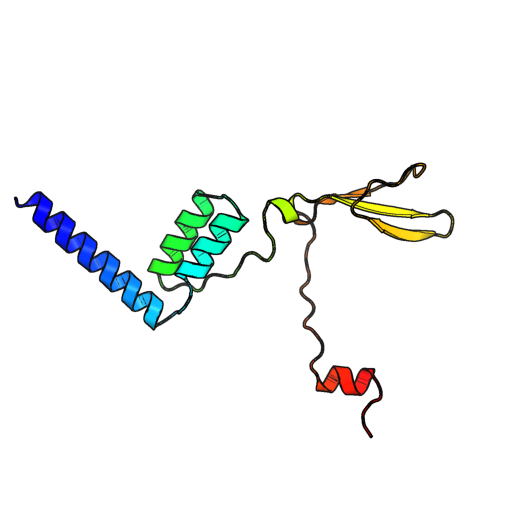95 ? 13.359 2.053 -26.106 1.00 89.12 95 VAL A CA 1
ATOM 776 C C . VAL A 1 95 ? 11.890 1.755 -25.824 1.00 89.12 95 VAL A C 1
ATOM 778 O O . VAL A 1 95 ? 11.005 2.405 -26.376 1.00 89.12 95 VAL A O 1
ATOM 781 N N . GLN A 1 96 ? 11.639 0.796 -24.941 1.00 88.94 96 GLN A N 1
ATOM 782 C CA . GLN A 1 96 ? 10.329 0.521 -24.369 1.00 88.94 96 GLN A CA 1
ATOM 783 C C . GLN A 1 96 ? 10.192 1.253 -23.033 1.00 88.94 96 GLN A C 1
ATOM 785 O O . GLN A 1 96 ? 11.045 1.121 -22.156 1.00 88.94 96 GLN A O 1
ATOM 790 N N . GLU A 1 97 ? 9.107 2.004 -22.871 1.00 90.69 97 GLU A N 1
ATOM 791 C CA . GLU A 1 97 ? 8.742 2.650 -21.611 1.00 90.69 97 GLU A CA 1
ATOM 792 C C . GLU A 1 97 ? 7.775 1.735 -20.856 1.00 90.69 97 GLU A C 1
ATOM 794 O O . GLU A 1 97 ? 6.732 1.349 -21.382 1.00 90.69 97 GLU A O 1
ATOM 799 N N . ILE A 1 98 ? 8.144 1.350 -19.638 1.00 86.88 98 ILE A N 1
ATOM 800 C CA . ILE A 1 98 ? 7.367 0.448 -18.792 1.00 86.88 98 ILE A CA 1
ATOM 801 C C . ILE A 1 98 ? 7.032 1.193 -17.509 1.00 86.88 98 ILE A C 1
ATOM 803 O O . ILE A 1 98 ? 7.927 1.609 -16.774 1.00 86.88 98 ILE A O 1
ATOM 807 N N . ARG A 1 99 ? 5.745 1.360 -17.219 1.00 84.69 99 ARG A N 1
ATOM 808 C CA . ARG A 1 99 ? 5.298 1.877 -15.928 1.00 84.69 99 ARG A CA 1
ATOM 809 C C . ARG A 1 99 ? 5.357 0.748 -14.899 1.00 84.69 99 ARG A C 1
ATOM 811 O O . ARG A 1 99 ? 4.836 -0.334 -15.157 1.00 84.69 99 ARG A O 1
ATOM 818 N N . LEU A 1 100 ? 5.961 0.989 -13.734 1.00 79.38 100 LEU A N 1
ATOM 819 C CA . LEU A 1 100 ? 6.084 -0.046 -12.697 1.00 79.38 100 LEU A CA 1
ATOM 820 C C . LEU A 1 100 ? 4.722 -0.589 -12.241 1.00 79.38 100 LEU A C 1
ATOM 822 O O . LEU A 1 100 ? 4.581 -1.785 -12.023 1.00 79.38 100 LEU A O 1
ATOM 826 N N . GLY A 1 101 ? 3.695 0.260 -12.173 1.00 72.19 101 GLY A N 1
ATOM 827 C CA . GLY A 1 101 ? 2.330 -0.146 -11.832 1.00 72.19 101 GLY A CA 1
ATOM 828 C C . GLY A 1 101 ? 1.670 -1.099 -12.836 1.00 72.19 101 GLY A C 1
ATOM 829 O O . GLY A 1 101 ? 0.707 -1.767 -12.466 1.00 72.19 101 GLY A O 1
ATOM 830 N N . ASP A 1 102 ? 2.191 -1.190 -14.063 1.00 73.38 102 ASP A N 1
ATOM 831 C CA . ASP A 1 102 ? 1.689 -2.094 -15.105 1.00 73.38 102 ASP A CA 1
ATOM 832 C C . ASP A 1 102 ? 2.435 -3.441 -15.105 1.00 73.38 102 ASP A C 1
ATOM 834 O O . ASP A 1 102 ? 2.054 -4.373 -15.818 1.00 73.38 102 ASP A O 1
ATOM 838 N N . LEU A 1 103 ? 3.506 -3.569 -14.311 1.00 70.62 103 LEU A N 1
ATOM 839 C CA . LEU A 1 103 ? 4.224 -4.827 -14.167 1.00 70.62 103 LEU A CA 1
ATOM 840 C C . LEU A 1 103 ? 3.383 -5.814 -13.360 1.00 70.62 103 LEU A C 1
ATOM 842 O O . LEU A 1 103 ? 2.985 -5.565 -12.222 1.00 70.62 103 LEU A O 1
ATOM 846 N N . ASN A 1 104 ? 3.151 -6.983 -13.950 1.00 58.56 104 ASN A N 1
ATOM 847 C CA . ASN A 1 104 ? 2.538 -8.094 -13.247 1.00 58.56 104 ASN A CA 1
ATOM 848 C C . ASN A 1 104 ? 3.617 -8.769 -12.388 1.00 58.56 104 ASN A C 1
ATOM 850 O O . ASN A 1 104 ? 4.373 -9.612 -12.870 1.00 58.56 104 ASN A O 1
ATOM 854 N N . TYR A 1 105 ? 3.746 -8.336 -11.135 1.00 54.72 105 TYR A N 1
ATOM 855 C CA . TYR A 1 105 ? 4.690 -8.926 -10.191 1.00 54.72 105 TYR A CA 1
ATOM 856 C C . TYR A 1 105 ? 4.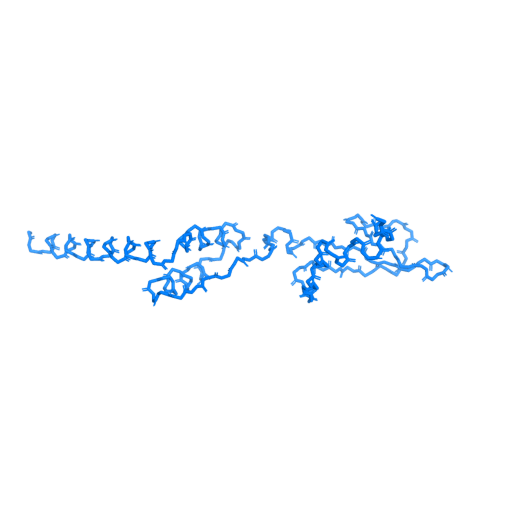218 -10.336 -9.814 1.00 54.72 105 TYR A C 1
ATOM 858 O O . TYR A 1 105 ? 3.299 -10.500 -9.012 1.00 54.72 105 TYR A O 1
ATOM 866 N N . GLN A 1 106 ? 4.854 -11.367 -10.371 1.00 46.50 106 GLN A N 1
ATOM 867 C CA . GLN A 1 106 ? 4.847 -12.680 -9.735 1.00 46.50 106 GLN A CA 1
ATOM 868 C C . GLN A 1 106 ? 5.792 -12.578 -8.538 1.00 46.50 106 GLN A C 1
ATOM 870 O O . GLN A 1 106 ? 6.996 -12.403 -8.702 1.00 46.50 106 GLN A O 1
ATOM 875 N N . VAL A 1 107 ? 5.230 -12.566 -7.329 1.00 49.94 107 VAL A N 1
ATOM 876 C CA . VAL A 1 107 ? 6.027 -12.624 -6.102 1.00 49.94 107 VAL A CA 1
ATOM 877 C C . VAL A 1 107 ? 6.583 -14.038 -6.020 1.00 49.94 107 VAL A C 1
ATOM 879 O O . VAL A 1 107 ? 5.873 -14.959 -5.627 1.00 49.94 107 VAL A O 1
ATOM 882 N N . GLU A 1 108 ? 7.825 -14.217 -6.452 1.00 53.88 108 GLU A N 1
ATOM 883 C CA . GLU A 1 108 ? 8.565 -15.443 -6.179 1.00 53.88 108 GLU A CA 1
ATOM 884 C C . GLU A 1 108 ? 8.938 -15.445 -4.694 1.00 53.88 108 GLU A C 1
ATOM 886 O O . GLU A 1 108 ? 9.495 -14.473 -4.169 1.00 53.88 108 GLU A O 1
ATOM 891 N N . GLU A 1 109 ? 8.565 -16.512 -3.988 1.00 54.09 109 GLU A N 1
ATOM 892 C CA . GLU A 1 109 ? 8.972 -16.688 -2.600 1.00 54.09 109 GLU A CA 1
ATOM 893 C C . GLU A 1 109 ? 10.499 -16.758 -2.541 1.00 54.09 109 GLU A C 1
ATOM 895 O O . GLU A 1 109 ? 11.149 -17.459 -3.317 1.00 54.09 109 GLU A O 1
ATOM 900 N N . SER A 1 110 ? 11.087 -15.985 -1.629 1.00 63.12 110 SER A N 1
ATOM 901 C CA . SER A 1 110 ? 12.522 -16.073 -1.390 1.00 63.12 110 SER A CA 1
ATOM 902 C C . SER A 1 110 ? 12.867 -17.477 -0.908 1.00 63.12 110 SER A C 1
ATOM 904 O O . SER A 1 110 ? 12.167 -18.015 -0.052 1.00 63.12 110 SER A O 1
ATOM 906 N N . LEU A 1 111 ? 13.986 -18.015 -1.398 1.00 75.25 111 LEU A N 1
ATOM 907 C CA . LEU A 1 111 ? 14.574 -19.239 -0.860 1.00 75.25 111 LEU A CA 1
ATOM 908 C C . LEU A 1 111 ? 14.683 -19.126 0.665 1.00 75.25 111 LEU A C 1
ATOM 910 O O . LEU A 1 111 ? 15.115 -18.097 1.205 1.00 75.25 111 LEU A O 1
ATOM 914 N N . THR A 1 112 ? 14.309 -20.193 1.353 1.00 79.94 112 THR A N 1
ATOM 915 C CA . THR A 1 112 ? 14.555 -20.352 2.783 1.00 79.94 112 THR A CA 1
ATOM 916 C C . THR A 1 112 ? 16.058 -20.318 3.061 1.00 79.94 112 THR A C 1
ATOM 918 O O . THR A 1 112 ? 16.887 -20.541 2.177 1.00 79.94 112 THR A O 1
ATOM 921 N N . ASP A 1 113 ? 16.457 -20.028 4.299 1.00 76.44 113 ASP A N 1
ATOM 922 C CA . ASP A 1 113 ? 17.884 -19.954 4.633 1.00 76.44 113 ASP A CA 1
ATOM 923 C C . ASP A 1 113 ? 18.601 -21.306 4.474 1.00 76.44 113 ASP A C 1
ATOM 925 O O . ASP A 1 113 ? 19.794 -21.336 4.171 1.00 76.44 113 ASP A O 1
ATOM 929 N N . GLU A 1 114 ? 17.875 -22.418 4.599 1.00 76.62 114 GLU A N 1
ATOM 930 C CA . GLU A 1 114 ? 18.368 -23.763 4.284 1.00 76.62 114 GLU A CA 1
ATOM 931 C C . GLU A 1 114 ? 18.610 -23.936 2.778 1.00 76.62 114 GLU A C 1
ATOM 933 O O . GLU A 1 114 ? 19.676 -24.391 2.364 1.00 76.62 114 GLU A O 1
ATOM 938 N N . GLU A 1 115 ? 17.671 -23.497 1.937 1.00 76.50 115 GLU A N 1
ATOM 939 C CA . GLU A 1 115 ? 17.830 -23.529 0.479 1.00 76.50 115 GLU A CA 1
ATOM 940 C C . GLU A 1 115 ? 18.957 -22.607 0.007 1.00 76.50 115 GLU A C 1
ATOM 942 O O . GLU A 1 115 ? 19.747 -22.992 -0.855 1.00 76.50 115 GLU A O 1
ATOM 947 N N . LYS A 1 116 ? 19.106 -21.427 0.621 1.00 79.56 116 LYS A N 1
ATOM 948 C CA . LYS A 1 116 ? 20.243 -20.537 0.357 1.00 79.56 116 LYS A CA 1
ATOM 949 C C . LYS A 1 116 ? 21.567 -21.222 0.677 1.00 79.56 116 LYS A C 1
ATOM 951 O O . LYS A 1 116 ? 22.488 -21.132 -0.125 1.00 79.56 116 LYS A O 1
ATOM 956 N N . ARG A 1 117 ? 21.681 -21.922 1.812 1.00 78.94 117 ARG A N 1
ATOM 957 C CA . ARG A 1 117 ? 22.919 -22.627 2.204 1.00 78.94 117 ARG A CA 1
ATOM 958 C C . ARG A 1 117 ? 23.272 -23.765 1.250 1.00 78.94 117 ARG A C 1
ATOM 960 O O . ARG A 1 117 ? 24.444 -23.905 0.902 1.00 78.94 117 ARG A O 1
ATOM 967 N N . ARG A 1 118 ? 22.268 -24.508 0.767 1.00 76.88 118 ARG A N 1
ATOM 968 C CA . ARG A 1 118 ? 22.448 -25.546 -0.262 1.00 76.88 118 ARG A CA 1
ATOM 969 C C . ARG A 1 118 ? 22.908 -24.968 -1.596 1.00 76.88 118 ARG A C 1
ATOM 971 O O . ARG A 1 118 ? 23.849 -25.485 -2.187 1.00 76.88 118 ARG A O 1
ATOM 978 N N . VAL A 1 119 ? 22.291 -23.877 -2.049 1.00 78.12 119 VAL A N 1
ATOM 979 C CA . VAL A 1 119 ? 22.660 -23.205 -3.309 1.00 78.12 119 VAL A CA 1
ATOM 980 C C . VAL A 1 119 ? 24.043 -22.550 -3.215 1.00 78.12 119 VAL A C 1
ATOM 982 O O . VAL A 1 119 ? 24.804 -22.579 -4.177 1.00 78.12 119 VAL A O 1
ATOM 985 N N . LEU A 1 120 ? 24.397 -21.999 -2.050 1.00 78.31 120 LEU A N 1
ATOM 986 C CA . LEU A 1 120 ? 25.698 -21.373 -1.789 1.00 78.31 120 LEU A CA 1
ATOM 987 C C . LEU A 1 120 ? 26.805 -22.383 -1.436 1.00 78.31 120 LEU A C 1
ATOM 989 O O . LEU A 1 120 ? 27.930 -21.965 -1.172 1.00 78.31 120 LEU A O 1
ATOM 993 N N . GLY A 1 121 ? 26.509 -23.688 -1.403 1.00 66.62 121 GLY A N 1
ATOM 994 C CA . GLY A 1 121 ? 27.495 -24.739 -1.128 1.00 66.62 121 GLY A CA 1
ATOM 995 C C . GLY A 1 121 ? 28.154 -24.638 0.252 1.00 66.62 121 GLY A C 1
ATOM 996 O O . GLY A 1 121 ? 29.302 -25.040 0.411 1.00 66.62 121 GLY A O 1
ATOM 997 N N . THR A 1 122 ? 27.453 -24.073 1.240 1.00 59.41 122 THR A N 1
ATOM 998 C CA . THR A 1 122 ? 27.974 -23.850 2.605 1.00 59.41 122 THR A CA 1
ATOM 999 C C . THR A 1 122 ? 27.567 -24.941 3.599 1.00 59.41 122 THR A C 1
ATOM 1001 O O . THR A 1 122 ? 27.789 -24.785 4.796 1.00 59.41 122 THR A O 1
ATOM 1004 N N . GLU A 1 123 ? 27.007 -26.060 3.126 1.00 55.34 123 GLU A N 1
ATOM 1005 C CA . GLU A 1 123 ? 26.895 -27.283 3.929 1.00 55.34 123 GLU A CA 1
ATOM 1006 C C . GLU A 1 123 ? 28.280 -27.955 4.037 1.00 55.34 123 GLU A C 1
ATOM 1008 O O . GLU A 1 123 ? 28.658 -28.790 3.214 1.00 55.34 123 GLU A O 1
ATOM 1013 N N . GLN A 1 124 ? 29.044 -27.546 5.054 1.00 48.12 124 GLN A N 1
ATOM 1014 C CA . GLN A 1 124 ? 30.076 -28.354 5.711 1.00 48.12 124 GLN A CA 1
ATOM 1015 C C . GLN A 1 124 ? 29.728 -28.502 7.189 1.00 48.12 124 GLN A C 1
ATOM 1017 O O . GLN A 1 124 ? 29.329 -27.483 7.799 1.00 48.12 124 GLN A O 1
#

Nearest PDB structures (foldseek):
  3wee-assembly1_A  TM=4.446E-01  e=2.248E+00  Saccharomyces cerevisiae S288C

Organism: NCBI:txid523701

pLDDT: mean 82.04, std 10.35, range [46.5, 93.25]

Radius of gyration: 23.76 Å; Cα contacts (8 Å, |Δi|>4): 114; chains: 1; bounding box: 62×46×56 Å

Mean predicted aligned error: 12.38 Å

Solvent-accessible surface area (backbone atoms only — not comparable to full-atom values): 7486 Å² total; per-residue (Å²): 112,73,68,61,51,53,54,51,53,52,51,51,53,52,51,54,50,53,55,52,38,44,74,78,46,67,61,45,70,57,42,40,50,49,40,25,73,31,55,73,36,67,72,58,34,54,51,42,53,53,34,42,76,72,68,50,86,77,76,73,65,93,64,35,49,72,56,27,65,35,55,37,32,35,37,60,52,99,86,68,51,78,49,77,34,79,59,81,73,84,97,62,89,66,68,44,80,41,43,50,64,73,55,83,77,77,82,74,80,76,74,50,75,66,53,47,33,62,76,68,67,63,82,122

Secondary structure (DSSP, 8-state):
-HHHHHHHHHHHHHHHHHHHHHHHSTTHHHHHHHHHHHH--HHHHHHHHHHHHHTPPPPPPSS-HHHHT-EEEEEE-TTS-EEEESSPPSS-S-EEEEEGGGS----PPPPPHHHHHHHTT---

Foldseek 3Di:
DVVVVVVVVVVVVVVVLLVVLCVVPNCLLVQLVQQCVQEVDPPSSVVSVVCSSVSHHDDHDPGGPVQQQQKKKWDADPVRDIDIDSDDDPPGPGIDIDRNVPDPDPPDDDDDPVRVCVVVVVPD